Protein AF-A0AAP5N4I4-F1 (afdb_monomer_lite)

Organism: NCBI:txid1464

pLDDT: mean 70.54, std 13.59, range [41.97, 88.06]

Secondary structure (DSSP, 8-state):
---HHHHHHHH---HHHHHHHHHHHHHTTSEEEETTEEEEEEESS-SS------HHHHHHHHHHHHHHHHHS-S-------S------

Structure (mmCIF, N/CA/C/O backbone):
data_AF-A0AAP5N4I4-F1
#
_entry.id   AF-A0AAP5N4I4-F1
#
loop_
_atom_site.group_PDB
_atom_site.id
_atom_site.type_symbol
_atom_site.label_atom_id
_atom_site.label_alt_id
_atom_site.label_comp_id
_atom_site.label_asym_id
_atom_site.label_entity_id
_atom_site.label_seq_id
_atom_site.pdbx_PDB_ins_code
_atom_site.Cartn_x
_atom_site.Cartn_y
_atom_site.Cartn_z
_atom_site.occupancy
_atom_site.B_iso_or_equiv
_atom_site.auth_seq_id
_atom_site.auth_comp_id
_atom_site.auth_asym_id
_atom_site.auth_atom_id
_atom_site.pdbx_PDB_model_num
ATOM 1 N N . MET A 1 1 ? 6.248 9.935 -1.764 1.00 55.59 1 MET A N 1
ATOM 2 C CA . MET A 1 1 ? 5.859 8.553 -2.133 1.00 55.59 1 MET A CA 1
ATOM 3 C C . MET A 1 1 ? 6.859 8.039 -3.169 1.00 55.59 1 MET A C 1
ATOM 5 O O . MET A 1 1 ? 7.290 8.877 -3.958 1.00 55.59 1 MET A O 1
ATOM 9 N N . PRO A 1 2 ? 7.276 6.757 -3.160 1.00 63.69 2 PRO A N 1
ATOM 10 C CA . PRO A 1 2 ? 8.321 6.280 -4.063 1.00 63.69 2 PRO A CA 1
ATOM 11 C C . PRO A 1 2 ? 7.850 6.238 -5.524 1.00 63.69 2 PRO A C 1
ATOM 13 O O . PRO A 1 2 ? 6.690 5.938 -5.800 1.00 63.69 2 PRO A O 1
ATOM 16 N N . ASN A 1 3 ? 8.753 6.545 -6.454 1.00 75.31 3 ASN A N 1
ATOM 17 C CA . ASN A 1 3 ? 8.510 6.464 -7.900 1.00 75.31 3 ASN A CA 1
ATOM 18 C C . ASN A 1 3 ? 8.478 4.990 -8.370 1.00 75.31 3 ASN A C 1
ATOM 20 O O . ASN A 1 3 ? 9.036 4.118 -7.708 1.00 75.31 3 ASN A O 1
ATOM 24 N N . ILE A 1 4 ? 7.901 4.693 -9.537 1.00 75.88 4 ILE A N 1
ATOM 25 C CA . ILE A 1 4 ? 7.880 3.343 -10.126 1.00 75.88 4 ILE A CA 1
ATOM 26 C C . ILE A 1 4 ? 9.274 2.736 -10.241 1.00 75.88 4 ILE A C 1
ATOM 28 O O . ILE A 1 4 ? 9.453 1.589 -9.853 1.00 75.88 4 ILE A O 1
ATOM 32 N N . LYS A 1 5 ? 10.290 3.522 -10.610 1.00 76.94 5 LYS A N 1
ATOM 33 C CA . LYS A 1 5 ? 11.687 3.052 -10.624 1.00 76.94 5 LYS A CA 1
ATOM 34 C C . LYS A 1 5 ? 12.188 2.612 -9.245 1.00 76.94 5 LYS A C 1
ATOM 36 O O . LYS A 1 5 ? 12.996 1.694 -9.129 1.00 76.94 5 LYS A O 1
ATOM 41 N N . GLU A 1 6 ? 11.727 3.268 -8.182 1.00 79.62 6 GLU A N 1
ATOM 42 C CA . GLU A 1 6 ? 12.060 2.868 -6.815 1.00 79.62 6 GLU A CA 1
ATOM 43 C C . GLU A 1 6 ? 11.294 1.612 -6.399 1.00 79.62 6 GLU A C 1
ATOM 45 O O . GLU A 1 6 ? 11.851 0.777 -5.686 1.00 79.62 6 GLU A O 1
ATOM 50 N N . LEU A 1 7 ? 10.051 1.449 -6.863 1.00 76.81 7 LEU A N 1
ATOM 51 C CA . LEU A 1 7 ? 9.292 0.217 -6.662 1.00 76.81 7 LEU A CA 1
ATOM 52 C C . LEU A 1 7 ? 9.928 -0.955 -7.411 1.00 76.81 7 LEU A C 1
ATOM 54 O O . LEU A 1 7 ? 10.083 -2.013 -6.809 1.00 76.81 7 LEU A O 1
ATOM 58 N N . GLU A 1 8 ? 10.387 -0.770 -8.649 1.00 83.44 8 GLU A N 1
ATOM 59 C CA . GLU A 1 8 ? 11.135 -1.792 -9.393 1.00 83.44 8 GLU A CA 1
ATOM 60 C C . GLU A 1 8 ? 12.408 -2.197 -8.647 1.00 83.44 8 GLU A C 1
ATOM 62 O O . GLU A 1 8 ? 12.667 -3.382 -8.451 1.00 83.44 8 GLU A O 1
ATOM 67 N N . LYS A 1 9 ? 13.172 -1.223 -8.135 1.00 84.31 9 LYS A N 1
ATOM 68 C CA . LYS A 1 9 ? 14.393 -1.497 -7.364 1.00 84.31 9 LYS A CA 1
ATOM 69 C C . LYS A 1 9 ? 14.115 -2.241 -6.055 1.00 84.31 9 LYS A C 1
ATOM 71 O O . LYS A 1 9 ? 14.909 -3.091 -5.664 1.00 84.31 9 LYS A O 1
ATOM 76 N N . LYS A 1 10 ? 13.025 -1.909 -5.357 1.00 81.94 10 LYS A N 1
ATOM 77 C CA . LYS A 1 10 ? 12.680 -2.516 -4.059 1.00 81.94 10 LYS A CA 1
ATOM 78 C C . LYS A 1 10 ? 12.042 -3.891 -4.188 1.00 81.94 10 LYS A C 1
ATOM 80 O O . LYS A 1 10 ? 12.281 -4.747 -3.346 1.00 81.94 10 LYS A O 1
ATOM 85 N N . THR A 1 11 ? 11.211 -4.085 -5.205 1.00 79.19 11 THR A N 1
ATOM 86 C CA . THR A 1 11 ? 10.467 -5.335 -5.401 1.00 79.19 11 THR A CA 1
ATOM 87 C C . THR A 1 11 ? 11.190 -6.307 -6.328 1.00 79.19 11 THR A C 1
ATOM 89 O O . THR A 1 11 ? 10.858 -7.487 -6.341 1.00 79.19 11 THR A O 1
ATOM 92 N N . GLY A 1 12 ? 12.150 -5.830 -7.130 1.00 84.50 12 GLY A N 1
ATOM 93 C CA . GLY A 1 12 ? 12.757 -6.598 -8.220 1.00 84.50 12 GLY A CA 1
ATOM 94 C C . GLY A 1 12 ? 11.781 -6.906 -9.363 1.00 84.50 12 GLY A C 1
ATOM 95 O O . GLY A 1 12 ? 12.149 -7.580 -10.325 1.00 84.50 12 GLY A O 1
ATOM 96 N N . ALA A 1 13 ? 10.535 -6.435 -9.269 1.00 83.00 13 ALA A N 1
ATOM 97 C CA . ALA A 1 13 ? 9.508 -6.646 -10.269 1.00 83.00 13 ALA A CA 1
ATOM 98 C C . ALA A 1 13 ? 9.614 -5.578 -11.358 1.00 83.00 13 ALA A C 1
ATOM 100 O O . ALA A 1 13 ? 9.918 -4.422 -11.082 1.00 83.00 13 ALA A O 1
ATOM 101 N N . ARG A 1 14 ? 9.329 -5.969 -12.601 1.00 84.31 14 ARG A N 1
ATOM 102 C CA . ARG A 1 14 ? 9.228 -5.026 -13.720 1.00 84.31 14 ARG A CA 1
ATOM 103 C C . ARG A 1 14 ? 7.996 -4.142 -13.560 1.00 84.31 14 ARG A C 1
ATOM 105 O O . ARG A 1 14 ? 6.973 -4.605 -13.054 1.00 84.31 14 ARG A O 1
ATOM 112 N N . GLU A 1 15 ? 8.064 -2.932 -14.096 1.00 81.75 15 GLU A N 1
ATOM 113 C CA . GLU A 1 15 ? 6.986 -1.939 -14.123 1.00 81.75 15 GLU A CA 1
ATOM 114 C C . GLU A 1 15 ? 5.610 -2.538 -14.480 1.00 81.75 15 GLU A C 1
ATOM 116 O O . GLU A 1 15 ? 4.628 -2.314 -13.776 1.00 81.75 15 GLU A O 1
ATOM 121 N N . VAL A 1 16 ? 5.544 -3.394 -15.505 1.00 83.25 16 VAL A N 1
ATOM 122 C CA . VAL A 1 16 ? 4.300 -4.066 -15.932 1.00 83.25 16 VAL A CA 1
ATOM 123 C C . VAL A 1 16 ? 3.676 -4.905 -14.809 1.00 83.25 16 VAL A C 1
ATOM 125 O O . VAL A 1 16 ? 2.462 -4.888 -14.613 1.00 83.25 16 VAL A O 1
ATOM 128 N N . ASN A 1 17 ? 4.497 -5.620 -14.039 1.00 84.75 17 ASN A N 1
ATOM 129 C CA . ASN A 1 17 ? 4.022 -6.455 -12.936 1.00 84.75 17 ASN A CA 1
ATOM 130 C C . ASN A 1 17 ? 3.562 -5.604 -11.750 1.00 84.75 17 ASN A C 1
ATOM 132 O O . ASN A 1 17 ? 2.590 -5.957 -11.087 1.00 84.75 17 ASN A O 1
ATOM 136 N N . ILE A 1 18 ? 4.222 -4.468 -11.516 1.00 83.19 18 ILE A N 1
ATOM 137 C CA . ILE A 1 18 ? 3.826 -3.500 -10.489 1.00 83.19 18 ILE A CA 1
ATOM 138 C C . ILE A 1 18 ? 2.462 -2.908 -10.840 1.00 83.19 18 ILE A C 1
ATOM 140 O O . ILE A 1 18 ? 1.573 -2.874 -9.993 1.00 83.19 18 ILE A O 1
ATOM 144 N N . PHE A 1 19 ? 2.251 -2.518 -12.096 1.00 85.00 19 PHE A N 1
ATOM 145 C CA . PHE A 1 19 ? 0.957 -2.012 -12.540 1.00 85.00 19 PHE A CA 1
ATOM 146 C C . PHE A 1 19 ? -0.152 -3.057 -12.466 1.00 85.00 19 PHE A C 1
ATOM 148 O O . PHE A 1 19 ? -1.246 -2.733 -12.011 1.00 85.00 19 PHE A O 1
ATOM 155 N N . ASN A 1 20 ? 0.124 -4.309 -12.833 1.00 87.19 20 ASN A N 1
ATOM 156 C CA . ASN A 1 20 ? -0.848 -5.393 -12.681 1.00 87.19 20 ASN A CA 1
ATOM 157 C C . ASN A 1 20 ? -1.211 -5.638 -11.209 1.00 87.19 20 ASN A C 1
ATOM 159 O O . ASN A 1 20 ? -2.378 -5.865 -10.895 1.00 87.19 20 ASN A O 1
ATOM 163 N N . ALA A 1 21 ? -0.236 -5.556 -10.300 1.00 85.38 21 ALA A N 1
ATOM 164 C CA . ALA A 1 21 ? -0.484 -5.678 -8.867 1.00 85.38 21 ALA A CA 1
ATOM 165 C C . ALA A 1 21 ? -1.325 -4.508 -8.331 1.00 85.38 21 ALA A C 1
ATOM 167 O O . ALA A 1 21 ? -2.293 -4.734 -7.608 1.00 85.38 21 ALA A O 1
ATOM 168 N N . LEU A 1 22 ? -1.009 -3.269 -8.725 1.00 85.06 22 LEU A N 1
ATOM 169 C CA . LEU A 1 22 ? -1.788 -2.084 -8.351 1.00 85.06 22 LEU A CA 1
ATOM 170 C C . LEU A 1 22 ? -3.223 -2.148 -8.896 1.00 85.06 22 LEU A C 1
ATOM 172 O O . LEU A 1 22 ? -4.167 -1.845 -8.172 1.00 85.06 22 LEU A O 1
ATOM 176 N N . ASP A 1 23 ? -3.407 -2.608 -10.135 1.00 86.56 23 ASP A N 1
ATOM 177 C CA . ASP A 1 23 ? -4.730 -2.818 -10.733 1.00 86.56 23 ASP A CA 1
ATOM 178 C C . ASP A 1 23 ? -5.532 -3.890 -9.977 1.00 86.56 23 ASP A C 1
ATOM 180 O O . ASP A 1 23 ? -6.724 -3.716 -9.718 1.00 86.56 23 ASP A O 1
ATOM 184 N N . GLY A 1 24 ? -4.868 -4.972 -9.559 1.00 88.06 24 GLY A N 1
ATOM 185 C CA . GLY A 1 24 ? -5.456 -6.001 -8.703 1.00 88.06 24 GLY A CA 1
ATOM 186 C C . GLY A 1 24 ? -5.922 -5.446 -7.355 1.00 88.06 24 GLY A C 1
ATOM 187 O O . GLY A 1 24 ? -7.063 -5.677 -6.960 1.00 88.06 24 GLY A O 1
ATOM 188 N N . LEU A 1 25 ? -5.080 -4.655 -6.686 1.00 85.94 25 LEU A N 1
ATOM 189 C CA . LEU A 1 25 ? -5.410 -4.018 -5.406 1.00 85.94 25 LEU A CA 1
ATOM 190 C C . LEU A 1 25 ? -6.549 -2.997 -5.535 1.00 85.94 25 LEU A C 1
ATOM 192 O O . LEU A 1 25 ? -7.385 -2.889 -4.636 1.00 85.94 25 LEU A O 1
ATOM 196 N N . GLN A 1 26 ? -6.610 -2.273 -6.654 1.00 86.38 26 GLN A N 1
ATOM 197 C CA . GLN A 1 26 ? -7.695 -1.336 -6.933 1.00 86.38 26 GLN A CA 1
ATOM 198 C C . GLN A 1 26 ? -9.021 -2.061 -7.174 1.00 86.38 26 GLN A C 1
ATOM 200 O O . GLN A 1 26 ? -10.043 -1.682 -6.607 1.00 86.38 26 GLN A O 1
ATOM 205 N N . LYS A 1 27 ? -9.013 -3.144 -7.961 1.00 86.12 27 LYS A N 1
ATOM 206 C CA . LYS A 1 27 ? -10.199 -3.993 -8.180 1.00 86.12 27 LYS A CA 1
ATOM 207 C C . LYS A 1 27 ? -10.721 -4.622 -6.892 1.00 86.12 27 LYS A C 1
ATOM 209 O O . LYS A 1 27 ? -11.923 -4.810 -6.752 1.00 86.12 27 LYS A O 1
ATOM 214 N N . GLN A 1 28 ? -9.825 -4.937 -5.963 1.00 84.00 28 GLN A N 1
ATOM 215 C CA . GLN A 1 28 ? -10.175 -5.454 -4.642 1.00 84.00 28 GLN A CA 1
ATOM 216 C C . GLN A 1 28 ? -10.670 -4.364 -3.673 1.00 84.00 28 GLN A C 1
ATOM 218 O O . GLN A 1 28 ? -11.093 -4.686 -2.568 1.00 84.00 28 GLN A O 1
ATOM 223 N N . GLY A 1 29 ? -10.637 -3.084 -4.065 1.00 82.31 29 GLY A N 1
ATOM 224 C CA . GLY A 1 29 ? -11.103 -1.970 -3.235 1.00 82.31 29 GLY A CA 1
ATOM 225 C C . GLY A 1 29 ? -10.145 -1.584 -2.103 1.00 82.31 29 GLY A C 1
ATOM 226 O O . GLY A 1 29 ? -10.524 -0.834 -1.204 1.00 82.31 29 GLY A O 1
ATOM 227 N N . TYR A 1 30 ? -8.901 -2.071 -2.126 1.00 83.00 30 TYR A N 1
ATOM 228 C CA . TYR A 1 30 ? -7.895 -1.695 -1.129 1.00 83.00 30 TYR A CA 1
ATOM 229 C C . TYR A 1 30 ? -7.313 -0.309 -1.397 1.00 83.00 30 TYR A C 1
ATOM 231 O O . TYR A 1 30 ? -7.012 0.424 -0.452 1.00 83.00 30 TYR A O 1
ATOM 239 N N . ILE A 1 31 ? -7.160 0.055 -2.674 1.00 85.00 31 ILE A N 1
ATOM 240 C CA . ILE A 1 31 ? -6.562 1.324 -3.094 1.00 85.00 31 ILE A CA 1
ATOM 241 C C . ILE A 1 31 ? -7.386 2.010 -4.185 1.00 85.00 31 ILE A C 1
ATOM 243 O O . ILE A 1 31 ? -8.054 1.362 -4.984 1.00 85.00 31 ILE A O 1
ATOM 247 N N . GLU A 1 32 ? -7.284 3.329 -4.252 1.00 83.12 32 GLU A N 1
ATOM 248 C CA . GLU A 1 32 ? -7.685 4.136 -5.398 1.00 83.12 32 GLU A CA 1
ATOM 249 C C . GLU A 1 32 ? -6.413 4.664 -6.054 1.00 83.12 32 GLU A C 1
ATOM 251 O O . GLU A 1 32 ? -5.525 5.169 -5.369 1.00 83.12 32 GLU A O 1
ATOM 256 N N . TRP A 1 33 ? -6.285 4.531 -7.369 1.00 80.88 33 TRP A N 1
ATOM 257 C CA . TRP A 1 33 ? -5.079 4.959 -8.064 1.00 80.88 33 TRP A CA 1
ATOM 258 C C . TRP A 1 33 ? -5.388 5.380 -9.503 1.00 80.88 33 TRP A C 1
ATOM 260 O O . TRP A 1 33 ? -6.224 4.787 -10.186 1.00 80.88 33 TRP A O 1
ATOM 270 N N . GLN A 1 34 ? -4.709 6.426 -9.981 1.00 78.06 34 GLN A N 1
ATOM 271 C CA . GLN A 1 34 ? -4.751 6.856 -11.373 1.00 78.06 34 GLN A CA 1
ATOM 272 C C . GLN A 1 34 ? -3.497 6.390 -12.111 1.00 78.06 34 GLN A C 1
ATOM 274 O O . GLN A 1 34 ? -2.384 6.806 -11.802 1.00 78.06 34 GLN A O 1
ATOM 279 N N . ARG A 1 35 ? -3.678 5.604 -13.179 1.00 68.88 35 ARG A N 1
ATOM 280 C CA . ARG A 1 35 ? -2.579 5.008 -13.965 1.00 68.88 35 ARG A CA 1
ATOM 281 C C . ARG A 1 35 ? -1.517 5.989 -14.477 1.00 68.88 35 ARG A C 1
ATOM 283 O O . ARG A 1 35 ? -0.398 5.573 -14.748 1.00 68.88 35 ARG A O 1
ATOM 290 N N . ARG A 1 36 ? -1.866 7.270 -14.637 1.00 69.44 36 ARG A N 1
ATOM 291 C CA . ARG A 1 36 ? -0.952 8.318 -15.127 1.00 69.44 36 ARG A CA 1
ATOM 292 C C . ARG A 1 36 ? -0.083 8.937 -14.040 1.00 69.44 36 ARG A C 1
ATOM 294 O O . ARG A 1 36 ? 0.889 9.603 -14.375 1.00 69.44 36 ARG A O 1
ATOM 301 N N . ASP A 1 37 ? -0.428 8.730 -12.775 1.00 68.81 37 ASP A N 1
ATOM 302 C CA . ASP A 1 37 ? 0.299 9.301 -11.656 1.00 68.81 37 ASP A CA 1
ATOM 303 C C . ASP A 1 37 ? 0.408 8.291 -10.518 1.00 68.81 37 ASP A C 1
ATOM 305 O O . ASP A 1 37 ? -0.540 7.993 -9.796 1.00 68.81 37 ASP A O 1
ATOM 309 N N . THR A 1 38 ? 1.599 7.753 -10.327 1.00 64.06 38 THR A N 1
ATOM 310 C CA . THR A 1 38 ? 1.890 6.800 -9.254 1.00 64.06 38 THR A CA 1
ATOM 311 C C . THR A 1 38 ? 1.948 7.473 -7.884 1.00 64.06 38 THR A C 1
ATOM 313 O O . THR A 1 38 ? 1.943 6.788 -6.865 1.00 64.06 38 THR A O 1
ATOM 316 N N . GLN A 1 39 ? 1.940 8.810 -7.836 1.00 66.94 39 GLN A N 1
ATOM 317 C CA . GLN A 1 39 ? 1.759 9.588 -6.610 1.00 66.94 39 GLN A CA 1
ATOM 318 C C . GLN A 1 39 ? 0.286 9.683 -6.182 1.00 66.94 39 GLN A C 1
ATOM 320 O O . GLN A 1 39 ? 0.013 10.080 -5.053 1.00 66.94 39 GLN A O 1
ATOM 325 N N . SER A 1 40 ? -0.655 9.258 -7.033 1.00 68.06 40 SER A N 1
ATOM 326 C CA . SER A 1 40 ? -2.097 9.299 -6.753 1.00 68.06 40 SER A CA 1
ATOM 327 C C . SER A 1 40 ? -2.643 8.070 -6.011 1.00 68.06 40 SER A C 1
ATOM 329 O O . SER A 1 40 ? -3.855 7.960 -5.842 1.00 68.06 40 SER A O 1
ATOM 331 N N . ILE A 1 41 ? -1.783 7.137 -5.577 1.00 76.75 41 ILE A N 1
ATOM 332 C CA . ILE A 1 41 ? -2.218 5.949 -4.828 1.00 76.75 41 ILE A CA 1
ATOM 333 C C . ILE A 1 41 ? -2.764 6.389 -3.464 1.00 76.75 41 ILE A C 1
ATOM 335 O O . ILE A 1 41 ? -2.010 6.820 -2.592 1.00 76.75 41 ILE A O 1
ATOM 339 N N . LYS A 1 42 ? -4.070 6.243 -3.259 1.00 77.25 42 LYS A N 1
ATOM 340 C CA . LYS A 1 42 ? -4.749 6.418 -1.974 1.00 77.25 42 LYS A CA 1
ATOM 341 C C . LYS A 1 42 ? -5.138 5.059 -1.415 1.00 77.25 42 LYS A C 1
ATOM 343 O O . LYS A 1 42 ? -5.684 4.225 -2.127 1.00 77.25 42 LYS A O 1
ATOM 348 N N . ILE A 1 43 ? -4.886 4.843 -0.132 1.00 80.56 43 ILE A N 1
ATOM 349 C CA . ILE A 1 43 ? -5.308 3.626 0.566 1.00 80.56 43 ILE A CA 1
ATOM 350 C C . ILE A 1 43 ? -6.746 3.843 1.044 1.00 80.56 43 ILE A C 1
ATOM 352 O O . ILE A 1 43 ? -7.004 4.788 1.785 1.00 80.56 43 ILE A O 1
ATOM 356 N N . ILE A 1 44 ? -7.673 2.994 0.596 1.00 76.88 44 ILE A N 1
ATOM 357 C CA . ILE A 1 44 ? -9.096 3.045 0.970 1.00 76.88 44 ILE A CA 1
ATOM 358 C C . ILE A 1 44 ? -9.329 2.190 2.216 1.00 76.88 44 ILE A C 1
ATOM 360 O O . ILE A 1 44 ? -9.978 2.622 3.165 1.00 76.88 44 ILE A O 1
ATOM 364 N N . THR A 1 45 ? -8.757 0.985 2.219 1.00 67.75 45 THR A N 1
ATOM 365 C CA . THR A 1 45 ? -8.884 0.028 3.317 1.00 67.75 45 THR A CA 1
ATOM 366 C C . THR A 1 45 ? -7.493 -0.224 3.881 1.00 67.75 45 THR A C 1
ATOM 368 O O . THR A 1 45 ? -6.657 -0.854 3.232 1.00 67.75 45 THR A O 1
ATOM 371 N N . ALA A 1 46 ? -7.212 0.333 5.059 1.00 62.44 46 ALA A N 1
ATOM 372 C CA . ALA A 1 46 ? -5.943 0.111 5.738 1.00 62.44 46 ALA A CA 1
ATOM 373 C C . ALA A 1 46 ? -5.895 -1.319 6.297 1.00 62.44 46 ALA A C 1
ATOM 375 O O . ALA A 1 46 ? -6.859 -1.792 6.892 1.00 62.44 46 ALA A O 1
ATOM 376 N N . TRP A 1 47 ? -4.760 -1.993 6.104 1.00 62.12 47 TRP A N 1
ATOM 377 C CA . TRP A 1 47 ? -4.492 -3.337 6.633 1.00 62.12 47 TRP A CA 1
ATOM 378 C C . TRP A 1 47 ? -4.352 -3.373 8.160 1.00 62.12 47 TRP A C 1
ATOM 380 O O . TRP A 1 47 ? -4.390 -4.446 8.754 1.00 62.12 47 TRP A O 1
ATOM 390 N N . GLU A 1 48 ? -4.209 -2.214 8.797 1.00 55.69 48 GLU A N 1
ATOM 391 C CA . GLU A 1 48 ? -4.295 -2.078 10.244 1.00 55.69 48 GLU A CA 1
ATOM 392 C C . GLU A 1 48 ? -5.704 -1.620 10.609 1.00 55.69 48 GLU A C 1
ATOM 394 O O . GLU A 1 48 ? -6.179 -0.589 10.120 1.00 55.69 48 GLU A O 1
ATOM 399 N N . GLU A 1 49 ? -6.362 -2.361 11.506 1.00 55.00 49 GLU A N 1
ATOM 400 C CA . GLU A 1 49 ? -7.421 -1.776 12.317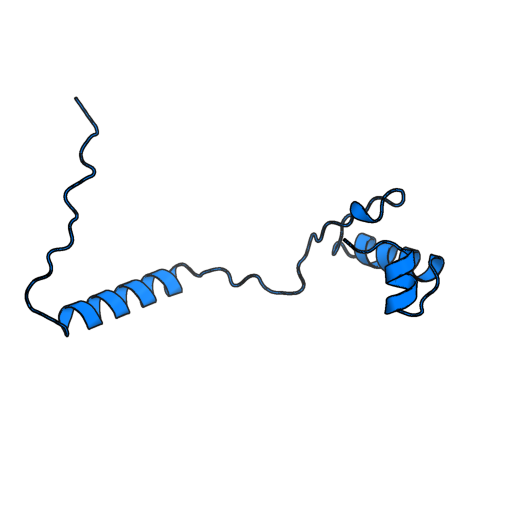 1.00 55.00 49 GLU A CA 1
ATOM 401 C C . GLU A 1 49 ? -6.816 -0.537 12.971 1.00 55.00 49 GLU A C 1
ATOM 403 O O . GLU A 1 49 ? -6.001 -0.643 13.891 1.00 55.00 49 GLU A O 1
ATOM 408 N N . GLN A 1 50 ? -7.178 0.653 12.482 1.00 56.59 50 GLN A N 1
ATOM 409 C CA . GLN A 1 50 ? -6.946 1.858 13.260 1.00 56.59 50 GLN A CA 1
ATOM 410 C C . GLN A 1 50 ? -7.502 1.547 14.646 1.00 56.59 50 GLN A C 1
ATOM 412 O O . GLN A 1 50 ? -8.670 1.143 14.718 1.00 56.59 50 GLN A O 1
ATOM 417 N N . PRO A 1 51 ? -6.708 1.668 15.726 1.00 56.53 51 PRO A N 1
ATOM 418 C CA . PRO A 1 51 ? -7.240 1.477 17.055 1.00 56.53 51 PRO A CA 1
ATOM 419 C C . PRO A 1 51 ? -8.313 2.544 17.207 1.00 56.53 51 PRO A C 1
ATOM 421 O O . PRO A 1 51 ? -8.013 3.716 17.431 1.00 56.53 51 PRO A O 1
ATOM 424 N N . LYS A 1 52 ? -9.573 2.149 17.008 1.00 59.56 52 LYS A N 1
ATOM 425 C CA . LYS A 1 52 ? -10.719 2.955 17.382 1.00 59.56 52 LYS A CA 1
ATOM 426 C C . LYS A 1 52 ? -10.471 3.204 18.853 1.00 59.56 52 LYS A C 1
ATOM 428 O O . LYS A 1 52 ? -10.469 2.259 19.640 1.00 59.56 52 LYS A O 1
ATOM 433 N N . GLU A 1 53 ? -10.139 4.437 19.221 1.00 57.06 53 GLU A N 1
ATOM 434 C CA . GLU A 1 53 ? -10.138 4.808 20.623 1.00 57.06 53 GLU A CA 1
ATOM 435 C C . GLU A 1 53 ? -11.566 4.586 21.105 1.00 57.06 53 GLU A C 1
ATOM 437 O O . GLU A 1 53 ? -12.456 5.405 20.887 1.00 57.06 53 GLU A O 1
ATOM 442 N N . GLU A 1 54 ? -11.808 3.411 21.681 1.00 62.47 54 GLU A N 1
ATOM 443 C CA . GLU A 1 54 ? -13.110 3.084 22.211 1.00 62.47 54 GLU A CA 1
ATOM 444 C C . GLU A 1 54 ? -13.428 4.114 23.300 1.00 62.47 54 GLU A C 1
ATOM 446 O O . GLU A 1 54 ? -12.566 4.401 24.145 1.00 62.47 54 GLU A O 1
ATOM 451 N N . PRO A 1 55 ? -14.658 4.654 23.339 1.00 64.62 55 PRO A N 1
ATOM 452 C CA . PRO A 1 55 ? -15.091 5.568 24.395 1.00 64.62 55 PRO A CA 1
ATOM 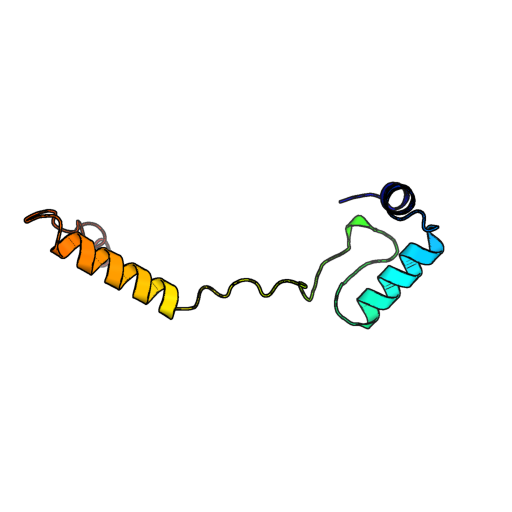453 C C . PRO A 1 55 ? -14.784 5.020 25.798 1.00 64.62 55 PRO A C 1
ATOM 455 O O . PRO A 1 55 ? -14.429 5.769 26.711 1.00 64.62 55 PRO A O 1
ATOM 458 N N . LEU A 1 56 ? -14.829 3.691 25.941 1.00 67.75 56 LEU A N 1
ATOM 459 C CA . LEU A 1 56 ? -14.484 2.958 27.154 1.00 67.75 56 LEU A CA 1
ATOM 460 C C . LEU A 1 56 ? -13.026 3.149 27.577 1.00 67.75 56 LEU A C 1
ATOM 462 O O . LEU A 1 56 ? -12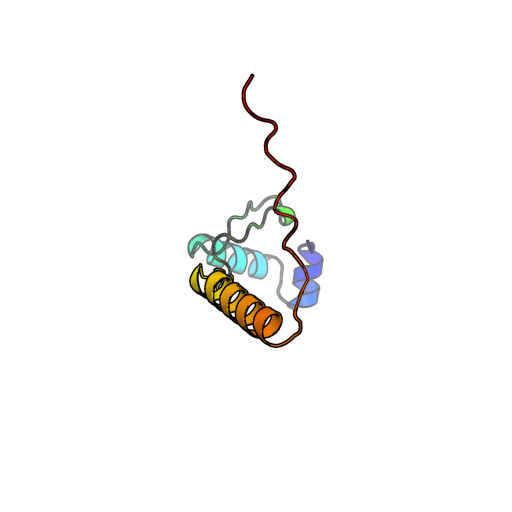.762 3.304 28.763 1.00 67.75 56 LEU A O 1
ATOM 466 N N . ARG A 1 57 ? -12.068 3.220 26.646 1.00 69.12 57 ARG A N 1
ATOM 467 C CA . ARG A 1 57 ? -10.649 3.415 26.980 1.00 69.12 57 ARG A CA 1
ATOM 468 C C . ARG A 1 57 ? -10.389 4.817 27.532 1.00 69.12 57 ARG A C 1
ATOM 470 O O . ARG A 1 57 ? -9.584 4.973 28.450 1.00 69.12 57 ARG A O 1
ATOM 477 N N . LYS A 1 58 ? -11.103 5.828 27.023 1.00 70.31 58 LYS A N 1
ATOM 478 C CA . LYS A 1 58 ? -11.092 7.194 27.575 1.00 70.31 58 LYS A CA 1
ATOM 479 C C . LYS A 1 58 ? -11.725 7.226 28.967 1.00 70.31 58 LYS A C 1
ATOM 481 O O . LYS A 1 58 ? -11.153 7.824 29.875 1.00 70.31 58 LYS A O 1
ATOM 486 N N . TYR A 1 59 ? -12.856 6.543 29.143 1.00 76.62 59 TYR A N 1
ATOM 487 C CA . TYR A 1 59 ? -13.551 6.454 30.428 1.00 76.62 59 TYR A CA 1
ATOM 488 C C . TYR A 1 59 ? -12.713 5.728 31.493 1.00 76.62 59 TYR A C 1
ATOM 490 O O . TYR A 1 59 ? -12.547 6.233 32.598 1.00 76.62 59 TYR A O 1
ATOM 498 N N . LEU A 1 60 ? -12.093 4.600 31.144 1.00 80.94 60 LEU A N 1
ATOM 499 C CA . LEU A 1 60 ? -11.228 3.824 32.037 1.00 80.94 60 LEU A CA 1
ATOM 500 C C . LEU A 1 60 ? -9.951 4.583 32.413 1.00 80.94 60 LEU A C 1
ATOM 502 O O . LEU A 1 60 ? -9.565 4.576 33.580 1.00 80.94 60 LEU A O 1
ATOM 506 N N . LYS A 1 61 ? -9.328 5.299 31.465 1.00 79.06 61 LYS A N 1
ATOM 507 C CA . LYS A 1 61 ? -8.213 6.209 31.774 1.00 79.06 61 LYS A CA 1
ATOM 508 C C . LYS A 1 61 ? -8.650 7.312 32.741 1.00 79.06 61 LYS A C 1
ATOM 510 O O . LYS A 1 61 ? -7.938 7.577 33.702 1.00 79.06 61 LYS A O 1
ATOM 515 N N . ALA A 1 62 ? -9.816 7.923 32.523 1.00 81.06 62 ALA A N 1
ATOM 516 C CA . ALA A 1 62 ? -10.342 8.965 33.404 1.00 81.06 62 ALA A CA 1
ATOM 517 C C . ALA A 1 62 ? -10.643 8.438 34.819 1.00 81.06 62 ALA A C 1
ATOM 519 O O . ALA A 1 62 ? -10.289 9.094 35.795 1.00 81.06 62 ALA A O 1
ATOM 520 N N . LEU A 1 63 ? -11.226 7.240 34.939 1.00 82.94 63 LEU A N 1
ATOM 521 C CA . LEU A 1 63 ? -11.470 6.585 36.228 1.00 82.94 63 LEU A CA 1
ATOM 522 C C . LEU A 1 63 ? -10.170 6.240 36.959 1.00 82.94 63 LEU A C 1
ATOM 524 O O . LEU A 1 63 ? -10.072 6.472 38.162 1.00 82.94 63 LEU A O 1
ATOM 528 N N . PHE A 1 64 ? -9.165 5.726 36.245 1.00 84.00 64 PHE A N 1
ATOM 529 C CA . PHE A 1 64 ? -7.856 5.431 36.825 1.00 84.00 64 PHE A CA 1
ATOM 530 C C . PHE A 1 64 ? -7.171 6.707 37.326 1.00 84.00 64 PHE A C 1
ATOM 532 O O . PHE A 1 64 ? -6.718 6.751 38.465 1.00 84.00 64 PHE A O 1
ATOM 539 N N . ILE A 1 65 ? -7.176 7.774 36.522 1.00 83.00 65 ILE A N 1
ATOM 540 C CA . ILE A 1 65 ? -6.634 9.079 36.919 1.00 83.00 65 ILE A CA 1
ATOM 541 C C . ILE A 1 65 ? -7.382 9.624 38.143 1.00 83.00 65 ILE A C 1
ATOM 543 O O . ILE A 1 65 ? -6.740 10.042 39.096 1.00 83.00 65 ILE A O 1
ATOM 547 N N . ALA A 1 66 ? -8.718 9.576 38.173 1.00 79.06 66 ALA A N 1
ATOM 548 C CA . ALA A 1 66 ? -9.503 10.036 39.322 1.00 79.06 66 ALA A CA 1
ATOM 549 C C . ALA A 1 66 ? -9.218 9.226 40.600 1.00 79.06 66 ALA A C 1
ATOM 551 O O . ALA A 1 66 ? -9.150 9.791 41.692 1.00 79.06 66 ALA A O 1
ATOM 552 N N . HIS A 1 67 ? -9.023 7.911 40.472 1.00 78.88 67 HIS A N 1
ATOM 553 C CA . HIS A 1 67 ? -8.673 7.026 41.586 1.00 78.88 67 HIS A CA 1
ATOM 554 C C . HIS A 1 67 ? -7.269 7.304 42.126 1.00 78.88 67 HIS A C 1
ATOM 556 O O . HIS A 1 67 ? -7.077 7.377 43.338 1.00 78.88 67 HIS A O 1
ATOM 562 N N . GLU A 1 68 ? -6.300 7.516 41.238 1.00 78.56 68 GLU A N 1
ATOM 563 C CA . GLU A 1 68 ? -4.925 7.847 41.615 1.00 78.56 68 GLU A CA 1
ATOM 564 C C . GLU A 1 68 ? -4.810 9.270 42.180 1.00 78.56 68 GLU A C 1
ATOM 566 O O . GLU A 1 68 ? -4.093 9.470 43.155 1.00 78.56 68 GLU A O 1
ATOM 571 N N . LEU A 1 69 ? -5.574 10.242 41.667 1.00 71.62 69 LEU A N 1
ATOM 572 C CA . LEU A 1 69 ? -5.689 11.581 42.263 1.00 71.62 69 LEU A CA 1
ATOM 573 C C . LEU A 1 69 ? -6.318 11.532 43.662 1.00 71.62 69 LEU A C 1
ATOM 57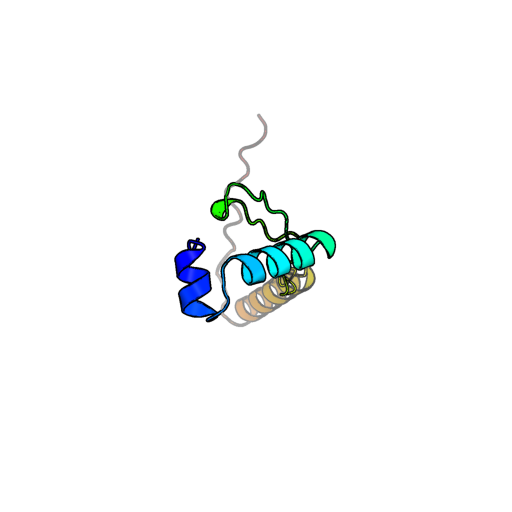5 O O . LEU A 1 69 ? -5.874 12.239 44.558 1.00 71.62 69 LEU A O 1
ATOM 579 N N . LYS A 1 70 ? -7.317 10.666 43.883 1.00 70.19 70 LYS A N 1
ATOM 580 C CA . LYS A 1 70 ? -7.946 10.486 45.202 1.00 70.19 70 LYS A CA 1
ATOM 581 C C . LYS A 1 70 ? -6.994 9.862 46.227 1.00 70.19 70 LYS A C 1
ATOM 583 O O . LYS A 1 70 ? -7.102 10.159 47.414 1.00 70.19 70 LYS A O 1
ATOM 588 N N . LYS A 1 71 ? -6.088 8.982 45.792 1.00 67.94 71 LYS A N 1
ATOM 589 C CA . LYS A 1 71 ? -5.048 8.405 46.658 1.00 67.94 71 LYS A CA 1
ATOM 590 C C . LYS A 1 71 ? -3.907 9.382 46.932 1.00 67.94 71 LYS A C 1
ATOM 592 O O . LYS A 1 71 ? -3.365 9.378 48.032 1.00 67.94 71 LYS A O 1
ATOM 597 N N . ASN A 1 72 ? -3.562 10.204 45.944 1.00 62.78 72 ASN A N 1
ATOM 598 C CA . ASN A 1 72 ? -2.402 11.086 45.969 1.00 62.78 72 ASN A CA 1
ATOM 599 C C . ASN A 1 72 ? -2.828 12.549 46.164 1.00 62.78 72 ASN A C 1
ATOM 601 O O . ASN A 1 72 ? -2.721 13.358 45.245 1.00 62.78 72 ASN A O 1
ATOM 605 N N . ASN A 1 73 ? -3.246 12.846 47.398 1.00 55.66 73 ASN A N 1
ATOM 606 C CA . ASN A 1 73 ? -3.296 14.158 48.061 1.00 55.66 73 ASN A CA 1
ATOM 607 C C . ASN A 1 73 ? -4.689 14.734 48.336 1.00 55.66 73 ASN A C 1
ATOM 609 O O . ASN A 1 73 ? -5.496 14.995 47.445 1.00 55.66 73 ASN A O 1
ATOM 613 N N . GLY A 1 74 ? -4.886 15.120 49.601 1.00 56.31 74 GLY A N 1
ATOM 614 C CA . GLY A 1 74 ? -5.666 16.313 49.875 1.00 56.31 74 GLY A CA 1
ATOM 615 C C . GLY A 1 74 ? -5.155 17.468 49.009 1.00 56.31 74 GLY A C 1
ATOM 616 O O . GLY A 1 74 ? -3.966 17.765 49.002 1.00 56.31 74 GLY A O 1
ATOM 617 N N . GLY A 1 75 ? -6.073 18.104 48.285 1.00 53.06 75 GLY A N 1
ATOM 618 C CA . GLY A 1 75 ? -5.894 19.447 47.748 1.00 53.06 75 GLY A CA 1
ATOM 619 C C . GLY A 1 75 ? -5.037 19.570 46.492 1.00 53.06 75 GLY A C 1
ATOM 620 O O . GLY A 1 75 ? -3.965 20.157 46.548 1.00 53.06 75 GLY A O 1
ATOM 621 N N . ILE A 1 76 ? -5.571 19.180 45.334 1.00 52.72 76 ILE A N 1
ATOM 622 C CA . ILE A 1 76 ? -5.488 20.066 44.164 1.00 52.72 76 ILE A CA 1
ATOM 623 C C . ILE A 1 76 ? -6.896 20.166 43.580 1.00 52.72 76 ILE A C 1
ATOM 625 O O . ILE A 1 76 ? -7.412 19.223 42.982 1.00 52.72 76 ILE A O 1
ATOM 629 N N . GLU A 1 77 ? -7.537 21.311 43.815 1.00 49.91 77 GLU A N 1
ATOM 630 C CA . GLU A 1 77 ? -8.804 21.674 43.189 1.00 49.91 77 GLU A CA 1
ATOM 631 C C . GLU A 1 77 ? -8.666 21.580 41.661 1.00 49.91 77 GLU A C 1
ATOM 633 O O . GLU A 1 77 ? -7.738 22.169 41.090 1.00 49.91 77 GLU A O 1
ATOM 638 N N . PRO A 1 78 ? -9.575 20.883 40.955 1.00 48.28 78 PRO A N 1
ATOM 639 C CA . PRO A 1 78 ? -9.632 21.008 39.514 1.00 48.28 78 PRO A CA 1
ATOM 640 C C . PRO A 1 78 ? -10.030 22.454 39.218 1.00 48.28 78 PRO A C 1
ATOM 642 O O . PRO A 1 78 ? -11.136 22.878 39.555 1.00 48.28 78 PRO A O 1
ATOM 645 N N . LYS A 1 79 ? -9.138 23.227 38.588 1.00 48.56 79 LYS A N 1
ATOM 646 C CA . LYS A 1 79 ? -9.487 24.516 37.981 1.00 48.56 79 LYS A CA 1
ATOM 647 C C . LYS A 1 79 ? -10.499 24.274 36.855 1.00 48.56 79 LYS A C 1
ATOM 649 O O . LYS A 1 79 ? -10.155 24.247 35.682 1.00 48.56 79 LYS A O 1
ATOM 654 N N . LEU A 1 80 ? -11.759 24.081 37.235 1.00 47.59 80 LEU A N 1
ATOM 655 C CA . LEU A 1 80 ? -12.941 24.136 36.377 1.00 47.59 80 LEU A CA 1
ATOM 656 C C . LEU A 1 80 ? -13.514 25.560 36.303 1.00 47.59 80 LEU A C 1
ATOM 658 O O . LEU A 1 80 ? -14.543 25.790 35.675 1.00 47.59 80 LEU A O 1
ATOM 662 N N . ALA A 1 81 ? -12.839 26.540 36.901 1.00 49.25 81 ALA A N 1
ATOM 663 C CA . ALA A 1 81 ? -13.175 27.945 36.767 1.00 49.25 81 ALA A CA 1
ATOM 664 C C . ALA A 1 81 ? -12.295 28.586 35.690 1.00 49.25 81 ALA A C 1
ATOM 666 O O . ALA A 1 81 ? -11.249 29.131 36.018 1.00 49.25 81 ALA A O 1
ATOM 667 N N . GLN A 1 82 ? -12.698 28.475 34.421 1.00 47.38 82 GLN A N 1
ATOM 668 C CA . GLN A 1 82 ? -12.468 29.481 33.365 1.00 47.38 82 GLN A CA 1
ATOM 669 C C . GLN A 1 82 ? -12.983 28.948 32.023 1.00 47.38 82 GLN A C 1
ATOM 671 O O . GLN A 1 82 ? -12.216 28.596 31.142 1.00 47.38 82 GLN A O 1
ATOM 676 N N . ASN A 1 83 ? -14.306 28.829 31.901 1.00 43.69 83 ASN A N 1
ATOM 677 C CA . ASN A 1 83 ? -15.036 28.923 30.629 1.00 43.69 83 ASN A CA 1
ATOM 678 C C . ASN A 1 83 ? -16.532 29.121 30.928 1.00 43.69 83 ASN A C 1
ATOM 680 O O . ASN A 1 83 ? -17.395 28.359 30.507 1.00 43.69 83 ASN A O 1
ATOM 684 N N . ARG A 1 84 ? -16.841 30.159 31.713 1.00 45.00 84 ARG A N 1
ATOM 685 C CA . ARG A 1 84 ? -18.158 30.806 31.697 1.00 45.00 84 ARG A CA 1
ATOM 686 C C . ARG A 1 84 ? -17.954 32.231 31.208 1.00 45.00 84 ARG A C 1
ATOM 688 O O . ARG A 1 84 ? -18.011 33.177 31.976 1.00 45.00 84 ARG A O 1
ATOM 695 N N . HIS A 1 85 ? -17.628 32.340 29.928 1.00 49.12 85 HIS A N 1
ATOM 696 C CA . HIS A 1 85 ? -17.866 33.550 29.156 1.00 49.12 85 HIS A CA 1
ATOM 697 C C . HIS A 1 85 ? -18.766 33.144 27.996 1.00 49.12 85 HIS A C 1
ATOM 699 O O . HIS A 1 85 ? -18.334 33.022 26.861 1.00 49.12 85 HIS A O 1
ATOM 705 N N . PHE A 1 86 ? -20.010 32.820 28.327 1.00 44.53 86 PHE A N 1
ATOM 706 C CA . PHE A 1 86 ? -21.096 32.818 27.365 1.00 44.53 86 PHE A CA 1
ATOM 707 C C . PHE A 1 86 ? -22.348 33.281 28.090 1.00 44.53 86 PHE A C 1
ATOM 709 O O . PHE A 1 86 ? -22.713 32.692 29.109 1.00 44.53 86 PHE A O 1
ATOM 716 N N . LEU A 1 87 ? -22.969 34.282 27.465 1.00 41.97 87 LEU A N 1
ATOM 717 C CA . LEU A 1 87 ? -24.259 34.908 27.739 1.00 41.97 87 LEU A CA 1
ATOM 718 C C . LEU A 1 87 ? -24.179 36.144 28.647 1.00 41.97 87 LEU A C 1
ATOM 720 O O . LEU A 1 87 ? -24.154 36.046 29.873 1.00 41.97 87 LEU A O 1
ATOM 724 N N . ASP A 1 88 ? -24.092 37.289 27.957 1.00 43.88 88 ASP A N 1
ATOM 725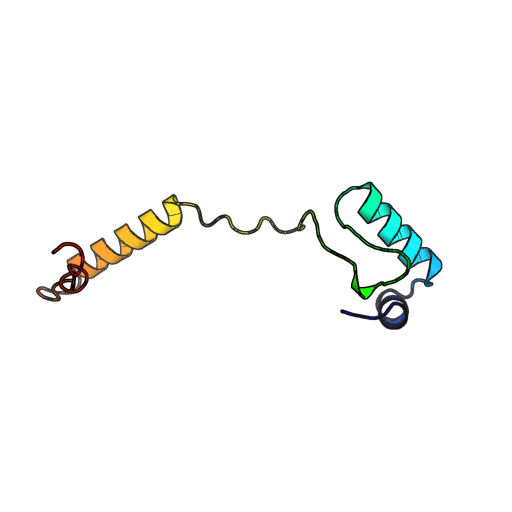 C CA . ASP A 1 88 ? -24.828 38.518 28.280 1.00 43.88 88 ASP A CA 1
ATOM 726 C C . ASP A 1 88 ? -26.263 38.246 28.772 1.00 43.88 88 ASP A C 1
ATOM 728 O O . ASP A 1 88 ? -26.893 37.279 2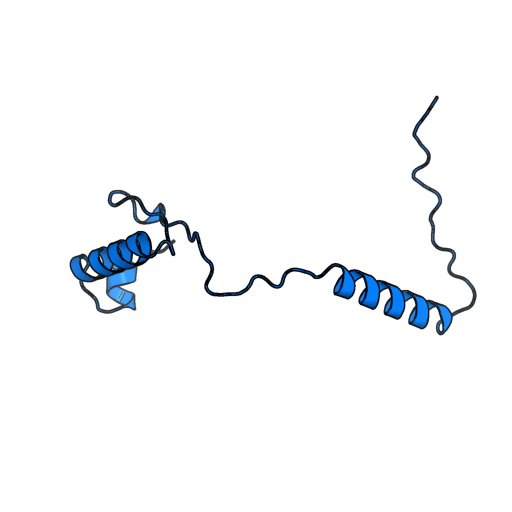8.272 1.00 43.88 88 ASP A O 1
#

Radius of gyration: 25.49 Å; chains: 1; bounding box: 39×45×66 Å

Sequence (88 aa):
MPNIKELEKKTGAREVNIFNALDGLQKQGYIEWQRRDTQSIKIITAWEEQPKEEPLRKYLKALFIAHELKKNNGGIEPKLAQNRHFLD

Foldseek 3Di:
DDDLVVVCVVVVDDSVVVVVVLVVCVVVVQWDDDPVDPVRTDGRDDPDPPPPCPVVVVVVVVVVVVVVVVVPDDDDDPCPPDDPPDDD